Protein AF-W2XPZ3-F1 (afdb_monomer_lite)

pLDDT: mean 77.45, std 9.71, range [46.0, 88.88]

Sequence (88 aa):
MKVAVVLFLVDLAAHGTQVVDVVQSATVAFKLDKTVVWEVRCSRRMHPRKPKETKRTKAEIAQLVAGVPMVDRQILESLSKATAIPKM

Secondary structure (DSSP, 8-state):
-HHHHHHHHHHHHHTT--HHHHHHHHHHHHT--HHHHHHHHHHHHTSPP-----SS-HHHHHHHHHTS-HHHHHSHHHHHHHHT----

Radius of gyration: 21.15 Å; chains: 1; bounding box: 44×29×43 Å

Organism: NCBI:txid1317063

Structure (mmCIF, N/CA/C/O backbone):
data_AF-W2XPZ3-F1
#
_entry.id   AF-W2XPZ3-F1
#
loop_
_atom_site.group_PDB
_atom_site.id
_atom_site.type_symbol
_atom_site.label_atom_id
_atom_site.label_alt_id
_atom_site.label_comp_id
_atom_site.label_asym_id
_atom_site.label_entity_id
_atom_site.label_seq_id
_atom_site.pdbx_PDB_ins_code
_atom_site.Cartn_x
_atom_site.Cartn_y
_atom_site.Cartn_z
_atom_site.occupancy
_atom_site.B_iso_or_equiv
_atom_site.auth_seq_id
_atom_site.auth_comp_id
_atom_site.auth_asym_id
_atom_site.auth_atom_id
_atom_site.pdbx_PDB_model_num
ATOM 1 N N . MET A 1 1 ? -13.494 17.304 17.734 1.00 62.59 1 MET A N 1
ATOM 2 C CA . MET A 1 1 ? -14.216 16.130 17.187 1.00 62.59 1 MET A CA 1
ATOM 3 C C . MET A 1 1 ? -13.271 15.138 16.502 1.00 62.59 1 MET A C 1
ATOM 5 O O . MET A 1 1 ? -13.037 14.081 17.067 1.00 62.59 1 MET A O 1
ATOM 9 N N . LYS A 1 2 ? -12.645 15.473 15.361 1.00 67.75 2 LYS A N 1
ATOM 10 C CA . LYS A 1 2 ? -11.826 14.527 14.565 1.00 67.75 2 LYS A CA 1
ATOM 11 C C . LYS A 1 2 ? -10.642 13.896 15.326 1.00 67.75 2 LYS A C 1
ATOM 13 O O . LYS A 1 2 ? -10.411 12.702 15.201 1.00 67.75 2 LYS A O 1
ATOM 18 N N . VAL A 1 3 ? -9.944 14.666 16.168 1.00 74.00 3 VAL A N 1
ATOM 19 C CA . VAL A 1 3 ? -8.811 14.175 16.986 1.00 74.00 3 VAL A CA 1
ATOM 20 C C . VAL A 1 3 ? -9.251 13.143 18.036 1.00 74.00 3 VAL A C 1
ATOM 22 O O . VAL A 1 3 ? -8.577 12.135 18.215 1.00 74.00 3 VAL A O 1
ATOM 25 N N . ALA A 1 4 ? -10.407 13.344 18.676 1.00 78.19 4 ALA A N 1
ATOM 26 C CA . ALA A 1 4 ? -10.927 12.433 19.699 1.00 78.19 4 ALA A CA 1
ATOM 27 C C . ALA A 1 4 ? -11.341 11.076 19.106 1.00 78.19 4 ALA A C 1
ATOM 29 O O . ALA A 1 4 ? -10.989 10.036 19.651 1.00 78.19 4 ALA A O 1
ATOM 30 N N . VAL A 1 5 ? -11.998 11.086 17.938 1.00 76.94 5 VAL A N 1
ATOM 31 C CA . VAL A 1 5 ? -12.337 9.861 17.190 1.00 76.94 5 VAL A CA 1
ATOM 32 C C . VAL A 1 5 ? -11.068 9.092 16.821 1.00 76.94 5 VAL A C 1
ATOM 34 O O . VAL A 1 5 ? -11.017 7.876 16.950 1.00 76.94 5 VAL A O 1
ATOM 37 N N . VAL A 1 6 ? -10.012 9.792 16.397 1.00 74.88 6 VAL A N 1
ATOM 38 C CA . VAL A 1 6 ? -8.735 9.159 16.041 1.00 74.88 6 VAL A CA 1
ATOM 39 C C . VAL A 1 6 ? -8.073 8.499 17.248 1.00 74.88 6 VAL A C 1
ATOM 41 O O . VAL A 1 6 ? -7.613 7.369 17.118 1.00 74.88 6 VAL A O 1
ATOM 44 N N . LEU A 1 7 ? -8.021 9.172 18.399 1.00 79.75 7 LEU A N 1
ATOM 45 C CA . LEU A 1 7 ? -7.446 8.596 19.618 1.00 79.75 7 LEU A CA 1
ATOM 46 C C . LEU A 1 7 ? -8.232 7.360 20.072 1.00 79.75 7 LEU A C 1
ATOM 48 O O . LEU A 1 7 ? -7.631 6.326 20.339 1.00 79.75 7 LEU A O 1
ATOM 52 N N . PHE A 1 8 ? -9.563 7.430 20.034 1.00 78.56 8 PHE A N 1
ATOM 53 C CA . PHE A 1 8 ? -10.447 6.315 20.375 1.00 78.56 8 PHE A CA 1
ATOM 54 C C . PHE A 1 8 ? -10.272 5.100 19.444 1.00 78.56 8 PHE A C 1
ATOM 56 O O . PHE A 1 8 ? -10.210 3.960 19.895 1.00 78.56 8 PHE A O 1
ATOM 63 N N . LEU A 1 9 ? -10.124 5.330 18.134 1.00 78.00 9 LEU A N 1
ATOM 64 C CA . LEU A 1 9 ? -9.860 4.259 17.164 1.00 78.00 9 LEU A CA 1
ATOM 65 C C . LEU A 1 9 ? -8.475 3.613 17.354 1.00 78.00 9 LEU A C 1
ATOM 67 O O . LEU A 1 9 ? -8.306 2.438 17.028 1.00 78.00 9 LEU A O 1
ATOM 71 N N . VAL A 1 10 ? -7.478 4.377 17.813 1.00 77.44 10 VAL A N 1
ATOM 72 C CA . VAL A 1 10 ? -6.112 3.886 18.069 1.00 77.44 10 VAL A CA 1
ATOM 73 C C . VAL A 1 10 ? -6.061 3.055 19.342 1.00 77.44 10 VAL A C 1
ATOM 75 O O . VAL A 1 10 ? -5.452 1.990 19.326 1.00 77.44 10 VAL A O 1
ATOM 78 N N . ASP A 1 11 ? -6.725 3.517 20.395 1.00 80.50 11 ASP A N 1
ATOM 79 C CA . ASP A 1 11 ? -6.842 2.818 21.673 1.00 80.50 11 ASP A CA 1
ATOM 80 C C . ASP A 1 11 ? -7.487 1.435 21.487 1.00 80.50 11 ASP A C 1
ATOM 82 O O . ASP A 1 11 ? -6.873 0.404 21.755 1.00 80.50 11 ASP A O 1
ATOM 86 N N . LEU A 1 12 ? -8.654 1.381 20.840 1.00 76.19 12 LEU A N 1
ATOM 87 C CA . LEU A 1 12 ? -9.340 0.117 20.561 1.00 76.19 12 LEU A CA 1
ATOM 88 C C . LEU A 1 12 ? -8.546 -0.834 19.653 1.00 76.19 12 LEU A C 1
ATOM 90 O O . LEU A 1 12 ? -8.629 -2.055 19.810 1.00 76.19 12 LEU A O 1
ATOM 94 N N . ALA A 1 13 ? -7.774 -0.294 18.705 1.00 73.69 13 ALA A N 1
ATOM 95 C CA . ALA A 1 13 ? -6.886 -1.093 17.866 1.00 73.69 13 ALA A CA 1
ATOM 96 C C . ALA A 1 13 ? -5.685 -1.650 18.652 1.00 73.69 13 ALA A C 1
ATOM 98 O O . ALA A 1 13 ? -5.242 -2.759 18.358 1.00 73.69 13 ALA A O 1
ATOM 99 N N . ALA A 1 14 ? -5.175 -0.917 19.649 1.00 78.00 14 ALA A N 1
ATOM 100 C CA . ALA A 1 14 ? -4.108 -1.384 20.535 1.00 78.00 14 ALA A CA 1
ATOM 101 C C . ALA A 1 14 ? -4.569 -2.548 21.428 1.00 78.00 14 ALA A C 1
ATOM 103 O O . ALA A 1 14 ? -3.787 -3.449 21.715 1.00 78.00 14 ALA A O 1
ATOM 104 N N . HIS A 1 15 ? -5.859 -2.588 21.769 1.00 79.69 15 HIS A N 1
ATOM 105 C CA . HIS A 1 15 ? -6.490 -3.697 22.488 1.00 79.69 15 HIS A CA 1
ATOM 106 C C . HIS A 1 15 ? -6.775 -4.943 21.623 1.00 79.69 15 HIS A C 1
ATOM 108 O O . HIS A 1 15 ? -7.382 -5.896 22.102 1.00 79.69 15 HIS A O 1
ATOM 114 N N . GLY A 1 16 ? -6.342 -4.969 20.354 1.00 74.62 16 GLY A N 1
ATOM 115 C CA . GLY A 1 16 ? -6.521 -6.130 19.469 1.00 74.62 16 GLY A CA 1
ATOM 116 C C . GLY A 1 16 ? -7.963 -6.342 18.996 1.00 74.62 16 GLY A C 1
ATOM 117 O O . GLY A 1 16 ? -8.286 -7.387 18.434 1.00 74.62 16 GLY A O 1
ATOM 118 N N . THR A 1 17 ? -8.830 -5.350 19.201 1.00 78.69 17 THR A N 1
ATOM 119 C CA . THR A 1 17 ? -10.241 -5.405 18.819 1.00 78.69 17 THR A CA 1
ATOM 120 C C . THR A 1 17 ? -10.381 -5.483 17.298 1.00 78.69 17 THR A C 1
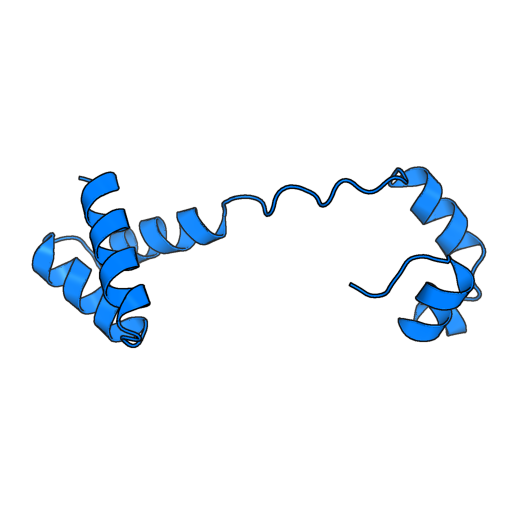ATOM 122 O O . THR A 1 17 ? -9.691 -4.773 16.554 1.00 78.69 17 THR A O 1
ATOM 125 N N . GLN A 1 18 ? -11.300 -6.322 16.812 1.00 79.06 18 GLN A N 1
ATOM 126 C CA . GLN A 1 18 ? -11.549 -6.432 15.379 1.00 79.06 18 GLN A CA 1
ATOM 127 C C . GLN A 1 18 ? -11.998 -5.092 14.792 1.00 79.06 18 GLN A C 1
ATOM 129 O O . GLN A 1 18 ? -12.782 -4.343 15.369 1.00 79.06 18 GLN A O 1
ATOM 134 N N . VAL A 1 19 ? -11.516 -4.797 13.586 1.00 74.00 19 VAL A N 1
ATOM 135 C CA . VAL A 1 19 ? -11.708 -3.502 12.918 1.00 74.00 19 VAL A CA 1
ATOM 136 C C . VAL A 1 19 ? -13.178 -3.099 12.790 1.00 74.00 19 VAL A C 1
ATOM 138 O O . VAL A 1 19 ? -13.495 -1.914 12.894 1.00 74.00 19 VAL A O 1
ATOM 141 N N . VAL A 1 20 ? -14.061 -4.070 12.559 1.00 77.75 20 VAL A N 1
ATOM 142 C CA . VAL A 1 20 ? -15.500 -3.834 12.399 1.00 77.75 20 VAL A CA 1
ATOM 143 C C . VAL A 1 20 ? -16.119 -3.365 13.718 1.00 77.75 20 VAL A C 1
ATOM 145 O O . VAL A 1 20 ? -16.830 -2.360 13.722 1.00 77.75 20 VAL A O 1
ATOM 148 N N . ASP A 1 21 ? -15.763 -4.007 14.831 1.00 82.06 21 ASP A N 1
ATOM 149 C CA . ASP A 1 21 ? -16.226 -3.642 16.175 1.00 82.06 21 ASP A CA 1
ATOM 150 C C . ASP A 1 21 ? -15.683 -2.285 16.623 1.00 82.06 21 ASP A C 1
ATOM 152 O O . ASP A 1 21 ? -16.399 -1.493 17.238 1.00 82.06 21 ASP A O 1
ATOM 156 N N . VAL A 1 22 ? -14.444 -1.957 16.242 1.00 80.94 22 VAL A N 1
ATOM 157 C CA . VAL A 1 22 ? -13.845 -0.641 16.508 1.00 80.94 22 VAL A CA 1
ATOM 158 C C . VAL A 1 22 ? -14.621 0.482 15.813 1.00 80.94 22 VAL A C 1
ATOM 160 O O . VAL A 1 22 ? -14.909 1.517 16.416 1.00 80.94 22 VAL A O 1
ATOM 163 N N . VAL A 1 23 ? -14.987 0.285 14.543 1.00 80.44 23 VAL A N 1
ATOM 164 C CA . VAL A 1 23 ? -15.761 1.273 13.775 1.00 80.44 23 VAL A CA 1
ATOM 165 C C . VAL A 1 23 ? -17.182 1.394 14.324 1.00 80.44 23 VAL A C 1
ATOM 167 O O . VAL A 1 23 ? -17.682 2.510 14.469 1.00 80.44 23 VAL A O 1
ATOM 170 N N . GLN A 1 24 ? -17.817 0.274 14.675 1.00 84.94 24 GLN A N 1
ATOM 171 C CA . GLN A 1 24 ? -19.150 0.272 15.278 1.00 84.94 24 GLN A CA 1
ATOM 172 C C . GLN A 1 24 ? -19.156 1.004 16.629 1.00 84.94 24 GLN A C 1
ATOM 174 O O . GLN A 1 24 ? -19.994 1.877 16.852 1.00 84.94 24 GLN A O 1
ATOM 179 N N . SER A 1 25 ? -18.173 0.734 17.490 1.00 83.56 25 SER A N 1
ATOM 180 C CA . SER A 1 25 ? -18.039 1.389 18.798 1.00 83.56 25 SER A CA 1
ATOM 181 C C . SER A 1 25 ? -17.825 2.897 18.664 1.00 83.56 25 SER A C 1
ATOM 183 O O . SER A 1 25 ? -18.434 3.675 19.392 1.00 83.56 25 SER A O 1
ATOM 185 N N . ALA A 1 26 ? -17.022 3.340 17.691 1.00 82.44 26 ALA A N 1
ATOM 186 C CA . ALA A 1 26 ? -16.804 4.765 17.435 1.00 82.44 26 ALA A CA 1
ATOM 187 C C . ALA A 1 26 ? -18.049 5.462 16.855 1.00 82.44 26 ALA A C 1
ATOM 189 O O . ALA A 1 26 ? -18.335 6.606 17.201 1.00 82.44 26 ALA A O 1
ATOM 190 N N . THR A 1 27 ? -18.813 4.768 16.010 1.00 87.06 27 THR A N 1
ATOM 191 C CA . THR A 1 27 ? -20.093 5.258 15.466 1.00 87.06 27 THR A CA 1
ATOM 192 C C . THR A 1 27 ? -21.071 5.546 16.611 1.00 87.06 27 THR A C 1
ATOM 194 O O . THR A 1 27 ? -21.636 6.636 16.685 1.00 87.06 27 THR A O 1
ATOM 197 N N . VAL A 1 28 ? -21.198 4.608 17.559 1.00 88.19 28 VAL A N 1
ATOM 198 C CA . VAL A 1 28 ? -22.067 4.741 18.742 1.00 88.19 28 VAL A CA 1
ATOM 199 C C . VAL A 1 28 ? -21.557 5.821 19.701 1.00 88.19 28 VAL A C 1
ATOM 201 O O . VAL A 1 28 ? -22.327 6.694 20.099 1.00 88.19 28 VAL A O 1
A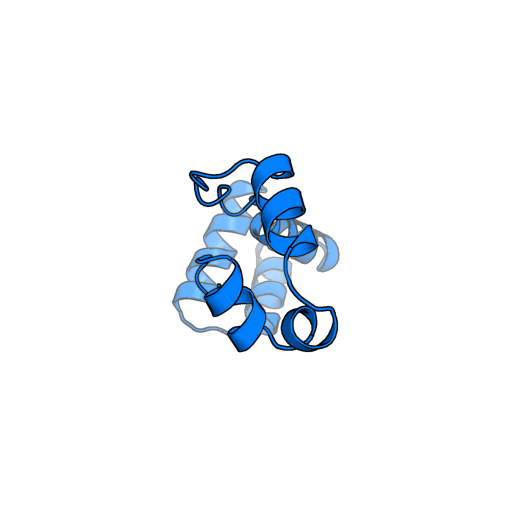TOM 204 N N . ALA A 1 29 ? -20.264 5.807 20.040 1.00 86.44 29 ALA A N 1
ATOM 205 C CA . ALA A 1 29 ? -19.678 6.723 21.020 1.00 86.44 29 ALA A CA 1
ATOM 206 C C . ALA A 1 29 ? -19.718 8.193 20.574 1.00 86.44 29 ALA A C 1
ATOM 208 O O . ALA A 1 29 ? -19.940 9.085 21.390 1.00 86.44 29 ALA A O 1
ATOM 209 N N . PHE A 1 30 ? -19.528 8.454 19.278 1.00 84.31 30 PHE A N 1
ATOM 210 C CA . PHE A 1 30 ? -19.474 9.814 18.739 1.00 84.31 30 PHE A CA 1
ATOM 211 C C . PHE A 1 30 ? -20.752 10.241 18.008 1.00 84.31 30 PHE A C 1
ATOM 213 O O . PHE A 1 30 ? -20.810 11.372 17.529 1.00 84.31 30 PHE A O 1
ATOM 220 N N . LYS A 1 31 ? -21.771 9.370 17.928 1.00 88.88 31 LYS A N 1
ATOM 221 C CA . LYS A 1 31 ? -23.008 9.585 17.151 1.00 88.88 31 LYS A CA 1
ATOM 222 C C . LYS A 1 31 ? -22.721 10.048 15.715 1.00 88.88 31 LYS A C 1
ATOM 224 O O . LYS A 1 31 ? -23.372 10.950 15.195 1.00 88.88 31 LYS A O 1
ATOM 229 N N . LEU A 1 32 ? -21.695 9.461 15.104 1.00 85.12 32 LEU A N 1
ATOM 230 C CA . LEU A 1 32 ? -21.268 9.769 13.741 1.00 85.12 32 LEU A CA 1
ATOM 231 C C . LEU A 1 32 ? -21.788 8.712 12.783 1.00 85.12 32 LEU A C 1
ATOM 233 O O . LEU A 1 32 ? -21.965 7.564 13.174 1.00 85.12 32 LEU A O 1
ATOM 237 N N . ASP A 1 33 ? -21.964 9.083 11.519 1.00 87.00 33 ASP A N 1
ATOM 238 C CA . ASP A 1 33 ? -22.233 8.096 10.482 1.00 87.00 33 ASP A CA 1
ATOM 239 C C . ASP A 1 33 ? -21.026 7.163 10.298 1.00 87.00 33 ASP A C 1
ATOM 241 O O . ASP A 1 33 ? -19.861 7.580 10.367 1.00 87.00 33 ASP A O 1
ATOM 245 N N . LYS A 1 34 ? -21.307 5.888 10.027 1.00 82.88 34 LYS A N 1
ATOM 246 C CA . LYS A 1 34 ? -20.285 4.856 9.824 1.00 82.88 34 LYS A CA 1
ATOM 247 C C . LYS A 1 34 ? -19.311 5.230 8.700 1.00 82.88 34 LYS A C 1
ATOM 249 O O . LYS A 1 34 ? -18.121 4.923 8.794 1.00 82.88 34 LYS A O 1
ATOM 254 N N . THR A 1 35 ? -19.794 5.924 7.671 1.00 84.00 35 THR A N 1
ATOM 255 C CA . THR A 1 35 ? -18.997 6.412 6.536 1.00 84.00 35 THR A CA 1
ATOM 256 C C . THR A 1 35 ? -17.958 7.432 6.991 1.00 84.00 35 THR A C 1
ATOM 258 O O . THR A 1 35 ? -16.789 7.334 6.623 1.00 84.00 35 THR A O 1
ATOM 261 N N . VAL A 1 36 ? -18.340 8.346 7.887 1.00 81.75 36 VAL A N 1
ATOM 262 C CA . VAL A 1 36 ? -17.449 9.382 8.434 1.00 81.75 36 VAL A CA 1
ATOM 263 C C . VAL A 1 36 ? -16.342 8.756 9.288 1.00 81.75 36 VAL A C 1
ATOM 265 O O . VAL A 1 36 ? -15.176 9.139 9.187 1.00 81.75 36 VAL A O 1
ATOM 268 N N . VAL A 1 37 ? -16.668 7.748 10.102 1.00 81.62 37 VAL A N 1
ATOM 269 C CA . VAL A 1 37 ? -15.668 7.004 10.892 1.00 81.62 37 VAL A CA 1
ATOM 270 C C . VAL A 1 37 ? -14.688 6.259 9.975 1.00 81.62 37 VAL A C 1
ATOM 272 O O . VAL A 1 37 ? -13.476 6.251 10.225 1.00 81.62 37 VAL A O 1
ATOM 275 N N . TRP A 1 38 ? -15.188 5.681 8.880 1.00 81.12 38 TRP A N 1
ATOM 276 C CA . TRP A 1 38 ? -14.365 5.043 7.854 1.00 81.12 38 TRP A CA 1
ATOM 277 C C . TRP A 1 38 ? -13.441 6.023 7.138 1.00 81.12 38 TRP A C 1
ATOM 279 O O . TRP A 1 38 ? -12.258 5.724 6.980 1.00 81.12 38 TRP A O 1
ATOM 289 N N . GLU A 1 39 ? -13.923 7.206 6.767 1.00 82.75 39 GLU A N 1
ATOM 290 C CA . GLU A 1 39 ? -13.097 8.253 6.165 1.00 82.75 39 GLU A CA 1
ATOM 291 C C . GLU A 1 39 ? -11.979 8.710 7.099 1.00 82.75 39 GLU A C 1
ATOM 293 O O . GLU A 1 39 ? -10.830 8.839 6.673 1.00 82.75 39 GLU A O 1
ATOM 298 N N . VAL A 1 40 ? -12.276 8.907 8.387 1.00 81.25 40 VAL A N 1
ATOM 299 C CA . VAL A 1 40 ? -11.270 9.271 9.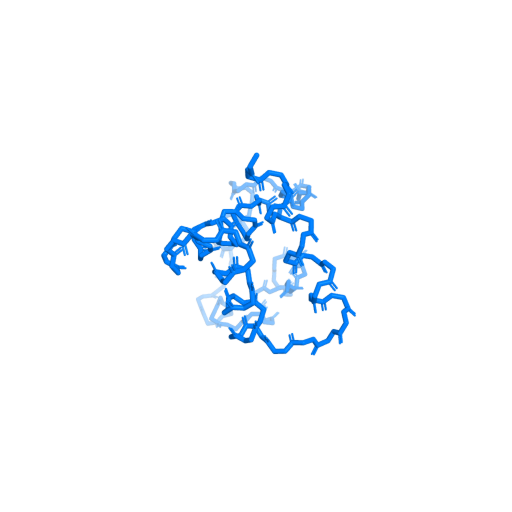398 1.00 81.25 40 VAL A CA 1
ATOM 300 C C . VAL A 1 40 ? -10.193 8.185 9.507 1.00 81.25 40 VAL A C 1
ATOM 302 O O . VAL A 1 40 ? -8.998 8.491 9.549 1.00 81.25 40 VAL A O 1
ATOM 305 N N . ARG A 1 41 ? -10.593 6.909 9.489 1.00 78.19 41 ARG A N 1
ATOM 306 C CA . ARG A 1 41 ? -9.674 5.764 9.522 1.00 78.19 41 ARG A CA 1
ATOM 307 C C . ARG A 1 41 ? -8.841 5.645 8.239 1.00 78.19 41 ARG A C 1
ATOM 309 O O . ARG A 1 41 ? -7.625 5.458 8.313 1.00 78.19 41 ARG A O 1
ATOM 316 N N . CYS A 1 42 ? -9.468 5.764 7.070 1.00 73.81 42 CYS A N 1
ATOM 317 C CA . CYS A 1 42 ? -8.813 5.682 5.762 1.00 73.81 42 CYS A CA 1
ATOM 318 C C . CYS A 1 42 ? -7.862 6.858 5.521 1.00 73.81 42 CYS A C 1
ATOM 320 O O . CYS A 1 42 ? -6.750 6.645 5.039 1.00 73.81 42 CYS A O 1
ATOM 322 N N . SER A 1 43 ? -8.221 8.063 5.968 1.00 70.31 43 SER A N 1
ATOM 323 C CA . SER A 1 43 ? -7.336 9.236 5.938 1.00 70.31 43 SER A CA 1
ATOM 324 C C . SER A 1 43 ? -6.024 8.981 6.690 1.00 70.31 43 SER A C 1
ATOM 326 O O . SER A 1 43 ? -4.977 9.497 6.315 1.00 70.31 43 SER A O 1
ATOM 328 N N . ARG A 1 44 ? -6.035 8.128 7.727 1.00 62.59 44 ARG A N 1
ATOM 329 C CA . ARG A 1 44 ? -4.822 7.736 8.461 1.00 62.59 44 ARG A CA 1
ATOM 330 C C . ARG A 1 44 ? -3.940 6.758 7.680 1.00 62.59 44 ARG A C 1
ATOM 332 O O . ARG A 1 44 ? -2.722 6.862 7.774 1.00 62.59 44 ARG A O 1
ATOM 339 N N . ARG A 1 45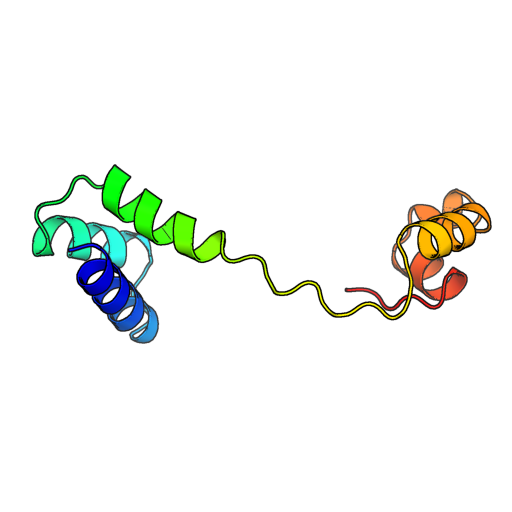 ? -4.533 5.853 6.887 1.00 57.34 45 ARG A N 1
ATOM 340 C CA . ARG A 1 45 ? -3.795 5.013 5.918 1.00 57.34 45 ARG A CA 1
ATOM 341 C C . ARG A 1 45 ? -3.198 5.834 4.774 1.00 57.34 45 ARG A C 1
ATOM 343 O O . ARG A 1 45 ? -2.223 5.392 4.180 1.00 57.34 45 ARG A O 1
ATOM 350 N N . MET A 1 46 ? -3.762 7.010 4.498 1.00 47.59 46 MET A N 1
ATOM 351 C CA . MET A 1 46 ? -3.242 7.970 3.524 1.00 47.59 46 MET A CA 1
ATOM 352 C C . MET A 1 46 ? -2.149 8.891 4.067 1.00 47.59 46 MET A C 1
ATOM 354 O O . MET A 1 46 ? -1.694 9.756 3.323 1.00 47.59 46 MET A O 1
ATOM 358 N N . HIS A 1 47 ? -1.653 8.700 5.299 1.00 50.00 47 HIS A N 1
ATOM 359 C CA . HIS A 1 47 ? -0.315 9.213 5.585 1.00 50.00 47 HIS A CA 1
ATOM 360 C C . HIS A 1 47 ? 0.629 8.560 4.577 1.00 50.00 47 HIS A C 1
ATOM 362 O O . HIS A 1 47 ? 0.739 7.327 4.586 1.00 50.00 47 HIS A O 1
ATOM 368 N N . PRO A 1 48 ? 1.298 9.340 3.708 1.00 46.00 48 PRO A N 1
ATOM 369 C CA . PRO A 1 48 ? 2.318 8.782 2.851 1.00 46.00 48 PRO A CA 1
ATOM 370 C C . PRO A 1 48 ? 3.291 8.092 3.796 1.00 46.00 48 PRO A C 1
ATOM 372 O O . PRO A 1 48 ? 3.843 8.738 4.694 1.00 46.00 48 PRO A O 1
ATOM 375 N N . ARG A 1 49 ? 3.486 6.774 3.645 1.00 57.72 49 ARG A N 1
ATOM 376 C CA . ARG A 1 49 ? 4.719 6.170 4.153 1.00 57.72 49 ARG A CA 1
ATOM 377 C C . ARG A 1 49 ? 5.805 7.088 3.626 1.00 57.72 49 ARG A C 1
ATOM 379 O O . ARG A 1 49 ? 5.870 7.266 2.408 1.00 57.72 49 ARG A O 1
ATOM 386 N N . LYS A 1 50 ? 6.548 7.742 4.530 1.00 56.59 50 LYS A N 1
ATOM 387 C CA . LYS A 1 50 ? 7.657 8.613 4.138 1.00 56.59 50 LYS A CA 1
ATOM 388 C C . LYS A 1 50 ? 8.396 7.870 3.028 1.00 56.59 50 LYS A C 1
ATOM 390 O O . LYS A 1 50 ? 8.695 6.689 3.256 1.00 56.59 50 LYS A O 1
ATOM 395 N N . PRO A 1 51 ? 8.582 8.474 1.838 1.00 55.03 51 PRO A N 1
ATOM 396 C CA . PRO A 1 51 ? 9.327 7.817 0.784 1.00 55.03 51 PRO A CA 1
ATOM 397 C C . PRO A 1 51 ? 10.611 7.336 1.435 1.00 55.03 51 PRO A C 1
ATOM 399 O O . PRO A 1 51 ? 11.312 8.130 2.065 1.00 55.03 51 PRO A O 1
ATOM 402 N N . LYS A 1 52 ? 10.846 6.023 1.416 1.00 61.50 52 LYS A N 1
ATOM 403 C CA . LYS A 1 52 ? 12.096 5.490 1.939 1.00 61.50 52 LYS A CA 1
ATOM 404 C C . LYS A 1 52 ? 13.159 6.179 1.103 1.00 61.50 52 LYS A C 1
ATOM 406 O O . LYS A 1 52 ? 13.110 6.063 -0.122 1.00 61.50 52 LYS A O 1
ATOM 411 N N . GLU A 1 53 ? 13.993 6.986 1.746 1.00 55.97 53 GLU A N 1
ATOM 412 C CA . GLU A 1 53 ? 14.962 7.834 1.068 1.00 55.97 53 GLU A CA 1
ATOM 413 C C . GLU A 1 53 ? 15.834 6.916 0.213 1.00 55.97 53 GLU A C 1
ATOM 415 O O . GLU A 1 53 ? 16.627 6.112 0.708 1.00 55.97 53 GLU A O 1
ATOM 420 N N . THR A 1 54 ? 15.543 6.897 -1.084 1.00 62.22 54 THR A N 1
ATOM 421 C CA . THR A 1 54 ? 16.178 5.973 -2.007 1.00 62.22 54 THR A CA 1
ATOM 422 C C . THR A 1 54 ? 17.341 6.746 -2.581 1.00 62.22 54 THR A C 1
ATOM 424 O O . THR A 1 54 ? 17.143 7.792 -3.188 1.00 62.22 54 THR A O 1
ATOM 427 N N . LYS A 1 55 ? 18.560 6.238 -2.388 1.00 75.25 55 LYS A N 1
ATOM 428 C CA . LYS A 1 55 ? 19.792 6.886 -2.869 1.00 75.25 55 LYS A CA 1
ATOM 429 C C . LYS A 1 55 ? 19.839 7.064 -4.396 1.00 75.25 55 LYS A C 1
ATOM 431 O O . LYS A 1 55 ? 20.742 7.722 -4.887 1.00 75.25 55 LYS A O 1
ATOM 436 N N . ARG A 1 56 ? 18.910 6.437 -5.128 1.00 75.88 56 ARG A N 1
ATOM 437 C CA . ARG A 1 56 ? 18.801 6.461 -6.588 1.00 75.88 56 ARG A CA 1
ATOM 438 C C . ARG A 1 56 ? 17.521 7.171 -7.007 1.00 75.88 56 ARG A C 1
ATOM 440 O O . ARG A 1 56 ? 16.440 6.881 -6.492 1.00 75.88 56 ARG A O 1
ATOM 447 N N . THR A 1 57 ? 17.651 8.065 -7.971 1.00 82.81 57 THR A N 1
ATOM 448 C CA . THR A 1 57 ? 16.547 8.746 -8.641 1.00 82.81 57 THR A CA 1
ATOM 449 C C . THR A 1 57 ? 15.762 7.779 -9.531 1.00 82.81 57 THR A C 1
ATOM 451 O O . THR A 1 57 ? 16.254 6.738 -9.974 1.00 82.81 57 THR A O 1
ATOM 454 N N . LYS A 1 58 ? 14.515 8.142 -9.850 1.00 81.38 58 LYS A N 1
ATOM 455 C CA . LYS A 1 58 ? 13.657 7.357 -10.754 1.00 81.38 58 LYS A CA 1
ATOM 456 C C . LYS A 1 58 ? 14.300 7.140 -12.133 1.00 81.38 58 LYS A C 1
ATOM 458 O O . LYS A 1 58 ? 14.112 6.081 -12.725 1.00 81.38 58 LYS A O 1
ATOM 463 N N . ALA A 1 59 ? 15.051 8.125 -12.628 1.00 84.50 59 ALA A N 1
ATOM 464 C CA . ALA A 1 59 ? 15.734 8.052 -13.917 1.00 84.50 59 ALA A CA 1
ATOM 465 C C . ALA A 1 59 ? 16.871 7.017 -13.908 1.00 84.50 59 ALA A C 1
ATOM 467 O O . ALA A 1 59 ? 16.957 6.197 -14.819 1.00 84.50 59 ALA A O 1
ATOM 468 N N . GLU A 1 60 ? 17.682 6.993 -12.848 1.00 83.44 60 GLU A N 1
ATOM 469 C CA . GLU A 1 60 ? 18.757 6.005 -12.681 1.00 83.44 60 GLU A CA 1
ATOM 470 C C . GLU A 1 60 ? 18.200 4.581 -12.579 1.00 83.44 60 GLU A C 1
ATOM 472 O O . GLU A 1 60 ? 18.721 3.657 -13.199 1.00 83.44 60 GLU A O 1
ATOM 477 N N . ILE A 1 61 ? 17.089 4.397 -11.857 1.00 84.19 61 ILE A N 1
ATOM 478 C CA . ILE A 1 61 ? 16.409 3.097 -11.780 1.00 84.19 61 ILE A CA 1
ATOM 479 C C . ILE A 1 61 ? 15.908 2.669 -13.166 1.00 84.19 61 ILE A C 1
ATOM 481 O O . ILE A 1 61 ? 16.090 1.517 -13.549 1.00 84.19 61 ILE A O 1
ATOM 485 N N . ALA A 1 62 ? 15.315 3.580 -13.941 1.00 86.19 62 ALA A N 1
ATOM 486 C CA . ALA A 1 62 ? 14.814 3.267 -15.279 1.00 86.19 62 ALA A CA 1
ATOM 487 C C . ALA A 1 62 ? 15.935 2.829 -16.237 1.00 86.19 62 ALA A C 1
ATOM 489 O O . ALA A 1 62 ? 15.744 1.880 -16.996 1.00 86.19 62 ALA A O 1
ATOM 490 N N . GLN A 1 63 ? 17.109 3.463 -16.167 1.00 87.25 63 GLN A N 1
ATOM 491 C CA . GLN A 1 63 ? 18.283 3.064 -16.951 1.00 87.25 63 GLN A CA 1
ATOM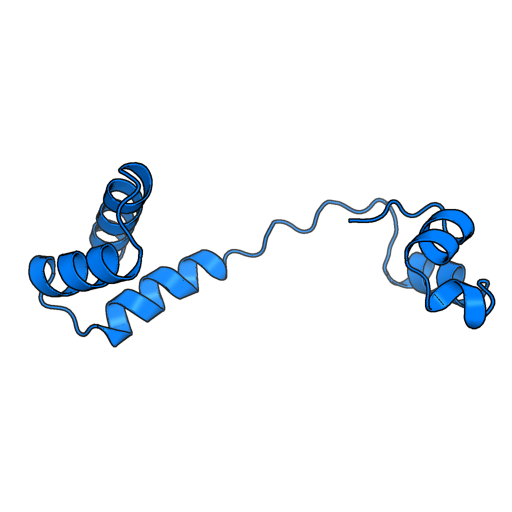 492 C C . GLN A 1 63 ? 18.794 1.674 -16.556 1.00 87.25 63 GLN A C 1
ATOM 494 O O . GLN A 1 63 ? 19.059 0.850 -17.430 1.00 87.25 63 GLN A O 1
ATOM 499 N N . LEU A 1 64 ? 18.865 1.381 -15.253 1.00 85.94 64 LEU A N 1
ATOM 500 C CA . LEU A 1 64 ? 19.265 0.061 -14.762 1.00 85.94 64 LEU A CA 1
ATOM 501 C C . LEU A 1 64 ? 18.297 -1.026 -15.238 1.00 85.94 64 LEU A C 1
ATOM 503 O O . LEU A 1 64 ? 18.736 -2.050 -15.749 1.00 85.94 64 LEU A O 1
ATOM 507 N N . VAL A 1 65 ? 16.985 -0.788 -15.137 1.00 84.75 65 VAL A N 1
ATOM 508 C CA . VAL A 1 65 ? 15.957 -1.727 -15.613 1.00 84.75 65 VAL A CA 1
ATOM 509 C C . VAL A 1 65 ? 16.035 -1.903 -17.132 1.00 84.75 65 VAL A C 1
ATOM 511 O O . VAL A 1 65 ? 15.889 -3.024 -17.612 1.00 84.75 65 VAL A O 1
ATOM 514 N N . ALA A 1 66 ? 16.308 -0.838 -17.893 1.00 87.00 66 ALA A N 1
ATOM 515 C CA . ALA A 1 66 ? 16.443 -0.894 -19.349 1.00 87.00 66 ALA A CA 1
ATOM 516 C C . ALA A 1 66 ? 17.593 -1.808 -19.820 1.00 87.00 66 ALA A C 1
ATOM 518 O O . ALA A 1 66 ? 17.481 -2.403 -20.892 1.00 87.00 66 ALA A O 1
ATOM 519 N N . GLY A 1 67 ? 18.645 -1.974 -19.012 1.00 84.81 67 GLY A N 1
ATOM 520 C CA . GLY A 1 67 ? 19.747 -2.906 -19.277 1.00 84.81 67 GLY A CA 1
ATOM 521 C C . GLY A 1 67 ? 19.447 -4.374 -18.949 1.00 84.81 67 GLY A C 1
ATOM 522 O O . GLY A 1 67 ? 20.197 -5.255 -19.358 1.00 84.81 67 GLY A O 1
ATOM 523 N N . VAL A 1 68 ? 18.354 -4.665 -18.235 1.00 85.50 68 VAL A N 1
ATOM 524 C CA . VAL A 1 68 ? 17.984 -6.038 -17.856 1.00 85.50 68 VAL A CA 1
ATOM 525 C C . VAL A 1 68 ? 17.222 -6.713 -19.004 1.00 85.50 68 VAL A C 1
ATOM 527 O O . VAL A 1 68 ? 16.268 -6.108 -19.509 1.00 85.50 68 VAL A O 1
ATOM 530 N N . PRO A 1 69 ? 17.570 -7.948 -19.410 1.00 85.44 69 PRO A N 1
ATOM 531 C CA . PRO A 1 69 ? 16.782 -8.734 -20.359 1.00 85.44 69 PRO A CA 1
ATOM 532 C C . PRO A 1 69 ? 15.320 -8.864 -19.914 1.00 85.44 69 PRO A C 1
ATOM 534 O O . PRO A 1 69 ? 15.036 -9.007 -18.728 1.00 85.44 69 PRO A O 1
ATOM 537 N N . MET A 1 70 ? 14.364 -8.842 -20.849 1.00 82.44 70 MET A N 1
ATOM 538 C CA . MET A 1 70 ? 12.933 -8.870 -20.498 1.00 82.44 70 MET A CA 1
ATOM 539 C C . MET A 1 70 ? 12.530 -10.072 -19.633 1.00 82.44 70 MET A C 1
ATOM 541 O O . MET A 1 70 ? 11.698 -9.915 -18.742 1.00 82.44 70 MET A O 1
ATOM 545 N N . VAL A 1 71 ? 13.143 -11.236 -19.861 1.00 82.25 71 VAL A N 1
ATOM 546 C CA . VAL A 1 71 ? 12.909 -12.463 -19.079 1.00 82.25 71 VAL A CA 1
ATOM 547 C C . VAL A 1 71 ? 13.267 -12.246 -17.604 1.00 82.25 71 VAL A C 1
ATOM 549 O O . VAL A 1 71 ? 12.500 -12.601 -16.712 1.00 82.25 71 VAL A O 1
ATOM 552 N N . ASP A 1 72 ? 14.375 -11.554 -17.346 1.00 78.50 72 ASP A N 1
ATOM 553 C CA . ASP A 1 72 ? 14.855 -11.252 -15.999 1.00 78.50 72 ASP A CA 1
ATOM 554 C C . ASP A 1 72 ? 14.099 -10.094 -15.336 1.00 78.50 72 ASP A C 1
ATOM 556 O O . ASP A 1 72 ? 14.106 -9.980 -14.113 1.00 78.50 72 ASP A O 1
ATOM 560 N N . ARG A 1 73 ? 13.399 -9.246 -16.105 1.00 80.31 73 ARG A N 1
ATOM 561 C CA . ARG A 1 73 ? 12.534 -8.191 -15.541 1.00 80.31 73 ARG A CA 1
ATOM 562 C C . ARG A 1 73 ? 11.255 -8.732 -14.917 1.00 80.31 73 ARG A C 1
ATOM 564 O O . ARG A 1 73 ? 10.707 -8.092 -14.024 1.00 80.31 73 ARG A O 1
ATOM 571 N N . GLN A 1 74 ? 10.758 -9.865 -15.411 1.00 82.81 74 GLN A N 1
ATOM 572 C CA . GLN A 1 74 ? 9.503 -10.455 -14.937 1.00 82.81 74 GLN A CA 1
ATOM 573 C C . GLN A 1 74 ? 9.667 -11.144 -13.579 1.00 82.81 74 GLN A C 1
ATOM 575 O O . GLN A 1 74 ? 8.710 -11.241 -12.813 1.00 82.81 74 GLN A O 1
ATOM 580 N N . ILE A 1 75 ? 10.886 -11.581 -13.257 1.00 85.88 75 ILE A N 1
ATOM 581 C CA . ILE A 1 75 ? 11.209 -12.219 -11.986 1.00 85.88 75 ILE A CA 1
ATOM 582 C C . ILE A 1 75 ? 11.832 -11.172 -11.065 1.00 85.88 75 ILE A C 1
ATOM 584 O O . ILE A 1 75 ? 12.941 -10.698 -11.300 1.00 85.88 75 ILE A O 1
ATOM 588 N N . LEU A 1 76 ? 11.145 -10.851 -9.965 1.00 81.81 76 LEU A N 1
ATOM 589 C CA . LEU A 1 76 ? 11.609 -9.855 -8.989 1.00 81.81 76 LEU A CA 1
ATOM 590 C C . LEU A 1 76 ? 13.014 -10.175 -8.440 1.00 81.81 76 LEU A C 1
ATOM 592 O O . LEU A 1 76 ? 13.772 -9.278 -8.085 1.00 81.81 76 LEU A O 1
ATOM 596 N N . GLU A 1 77 ? 13.377 -11.457 -8.386 1.00 83.12 77 GLU A N 1
ATOM 597 C CA . GLU A 1 77 ? 14.714 -11.928 -8.011 1.00 83.12 77 GLU A CA 1
ATOM 598 C C . GLU A 1 77 ? 15.795 -11.622 -9.028 1.00 83.12 77 GLU A C 1
ATOM 600 O O . GLU A 1 77 ? 16.803 -11.010 -8.668 1.00 83.12 77 GLU A O 1
ATOM 605 N N . SER A 1 78 ? 15.570 -11.991 -10.284 1.00 81.31 78 SER A N 1
ATOM 606 C CA . SER A 1 78 ? 16.505 -11.710 -11.365 1.00 81.31 78 SER A CA 1
ATOM 607 C C . SER A 1 78 ? 16.673 -10.204 -11.559 1.00 81.31 78 SER A C 1
ATOM 609 O O . SER A 1 78 ? 17.800 -9.723 -11.653 1.00 81.31 78 SER A O 1
ATOM 611 N N . LEU A 1 79 ? 15.581 -9.436 -11.489 1.00 83.69 79 LEU A N 1
ATOM 612 C CA . LEU A 1 79 ? 15.611 -7.979 -11.581 1.00 83.69 79 LEU A CA 1
ATOM 613 C C . LEU A 1 79 ? 16.385 -7.346 -10.418 1.00 83.69 79 LEU A C 1
ATOM 615 O O . LEU A 1 79 ? 17.210 -6.457 -10.633 1.00 83.69 79 LEU A O 1
ATOM 619 N N . SER A 1 80 ? 16.143 -7.805 -9.188 1.00 83.56 80 SER A N 1
ATOM 620 C CA . SER A 1 80 ? 16.843 -7.319 -7.995 1.00 83.56 80 SER A CA 1
ATOM 621 C C . SER A 1 80 ? 18.350 -7.568 -8.090 1.00 83.56 80 SER A C 1
ATOM 623 O O . SER A 1 80 ? 19.147 -6.664 -7.828 1.00 83.56 80 SER A O 1
ATOM 625 N N . LYS A 1 81 ? 18.741 -8.764 -8.546 1.00 83.88 81 LYS A N 1
ATOM 626 C CA . LYS A 1 81 ? 20.140 -9.146 -8.759 1.00 83.88 81 LYS A CA 1
ATOM 627 C C . LYS A 1 81 ? 20.795 -8.335 -9.880 1.00 83.88 81 LYS A C 1
ATOM 629 O O . LYS A 1 81 ? 21.909 -7.856 -9.699 1.00 83.88 81 LYS A O 1
ATOM 634 N N . ALA A 1 82 ? 20.099 -8.134 -10.999 1.00 82.75 82 ALA A N 1
ATOM 635 C CA . ALA A 1 82 ? 20.617 -7.411 -12.161 1.00 82.75 82 ALA A CA 1
ATOM 636 C C . ALA A 1 82 ? 20.742 -5.895 -11.931 1.00 82.75 82 ALA A C 1
ATOM 638 O O . ALA A 1 82 ? 21.649 -5.258 -12.457 1.00 82.75 82 ALA A O 1
ATOM 639 N N . THR A 1 83 ? 19.856 -5.308 -11.123 1.00 81.06 83 THR A N 1
ATOM 640 C CA . THR A 1 83 ? 19.858 -3.862 -10.834 1.00 81.06 83 THR A CA 1
ATOM 641 C C . THR A 1 83 ? 20.576 -3.497 -9.531 1.00 81.06 83 THR A C 1
ATOM 643 O O . THR A 1 83 ? 20.738 -2.312 -9.230 1.00 81.06 83 THR A O 1
ATOM 646 N N . ALA A 1 84 ? 20.999 -4.492 -8.736 1.00 81.75 84 ALA A N 1
ATOM 647 C CA . ALA A 1 84 ? 21.487 -4.313 -7.364 1.00 81.75 84 ALA A CA 1
ATOM 648 C C . ALA A 1 84 ? 20.528 -3.456 -6.508 1.00 81.75 84 ALA A C 1
ATOM 650 O O . ALA A 1 84 ? 20.949 -2.639 -5.676 1.00 81.75 84 ALA A O 1
ATOM 651 N N . ILE A 1 85 ? 19.223 -3.593 -6.762 1.00 80.31 85 ILE A N 1
ATOM 652 C CA . ILE A 1 85 ? 18.147 -2.966 -5.995 1.00 80.31 85 ILE A CA 1
ATOM 653 C C . ILE A 1 85 ? 17.518 -4.072 -5.149 1.00 80.31 85 ILE A C 1
ATOM 655 O O . ILE A 1 85 ? 17.003 -5.034 -5.718 1.00 80.31 85 ILE A O 1
ATOM 659 N N . PRO A 1 86 ? 17.560 -3.987 -3.810 1.00 76.06 86 PRO A N 1
ATOM 660 C CA . PRO A 1 86 ? 16.995 -5.026 -2.960 1.00 76.06 86 PRO A CA 1
ATOM 661 C C . PRO A 1 86 ? 15.484 -5.161 -3.173 1.00 76.06 86 PRO A C 1
ATOM 663 O O . PRO A 1 86 ? 14.788 -4.165 -3.381 1.00 76.06 86 PRO A O 1
ATOM 666 N N . LYS A 1 87 ? 14.984 -6.400 -3.091 1.00 74.12 87 LYS A N 1
ATOM 667 C CA . LYS A 1 87 ? 13.545 -6.685 -3.047 1.00 74.12 87 LYS A CA 1
ATOM 668 C C . LYS A 1 87 ? 12.935 -5.944 -1.846 1.00 74.12 87 LYS A C 1
ATOM 670 O O . LYS A 1 87 ? 13.4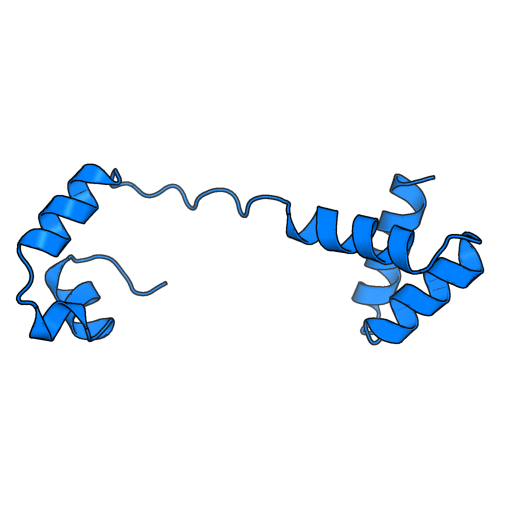92 -6.010 -0.748 1.00 74.12 87 LYS A O 1
ATOM 675 N N . MET A 1 88 ? 11.849 -5.206 -2.073 1.00 63.53 88 MET A N 1
ATOM 676 C CA . MET A 1 88 ? 11.074 -4.536 -1.018 1.00 63.53 88 MET A CA 1
ATOM 677 C C . MET A 1 88 ? 9.976 -5.437 -0.472 1.00 63.53 88 MET A C 1
ATOM 679 O O . MET A 1 88 ? 9.431 -6.230 -1.271 1.00 63.53 88 MET A O 1
#

Foldseek 3Di:
DLVVLVVQLVVCVVVVHDNVVSLVVSCVVVVDDSVVSVCSVVVVVPPPPPPPPDPDDPVLLVVQLVPQDPVLNVDLVSSCVSSVPDDD